Protein AF-A0A3Q0JBZ3-F1 (afdb_monomer_lite)

Secondary structure (DSSP, 8-state):
-HHHHHTSHHHHHTT-SEEEEEEETT-S-HHHHHHHHHHHHHHHHHH-TT-EEEEEEE-GGGS-GGGT--

pLDDT: mean 84.78, std 13.72, range [50.06, 97.12]

InterPro domains:
  IPR006762 Gtr1/RagA G protein [PF04670] (1-69)
  IPR006762 Gtr1/RagA G protein [PTHR11259] (1-69)
  IPR027417 P-loop containing nucleoside triphosphate hydrolase [G3DSA:3.40.50.300] (1-70)
  IPR027417 P-loop containing nucleoside triphosphate hydrolase [SSF52540] (4-67)

Foldseek 3Di:
DVVCLPPVLLVVQAPAQEAEAEAEPPDPPVVVSVVVVVSSVVSNCVHPVNHHYHYHHPPCVPPDPVPPPD

Structure (mmCIF, N/CA/C/O backbone):
data_AF-A0A3Q0JBZ3-F1
#
_entry.id   AF-A0A3Q0JBZ3-F1
#
loop_
_atom_site.group_PDB
_atom_site.id
_atom_site.type_symbol
_atom_site.label_atom_id
_atom_site.label_alt_id
_atom_site.label_comp_id
_atom_site.label_asym_id
_atom_site.label_entity_id
_atom_site.label_seq_id
_atom_site.pdbx_PDB_ins_code
_atom_site.Cartn_x
_atom_site.Cartn_y
_atom_site.Cartn_z
_atom_site.occupancy
_atom_site.B_iso_or_equiv
_atom_site.auth_seq_id
_atom_site.auth_comp_id
_atom_site.auth_asym_id
_atom_site.auth_atom_id
_atom_site.pdbx_PDB_model_num
ATOM 1 N N . MET A 1 1 ? 9.131 -0.787 11.225 1.00 52.31 1 MET A N 1
ATOM 2 C CA . MET A 1 1 ? 8.947 -0.656 9.761 1.00 52.31 1 MET A CA 1
ATOM 3 C C . MET A 1 1 ? 9.920 0.331 9.113 1.00 52.31 1 MET A C 1
ATOM 5 O O . MET A 1 1 ? 10.197 0.172 7.935 1.00 52.31 1 MET A O 1
ATOM 9 N N . GLU A 1 2 ? 10.496 1.289 9.847 1.00 53.22 2 GLU A N 1
ATOM 10 C CA . GLU A 1 2 ? 11.376 2.334 9.283 1.00 53.22 2 GLU A CA 1
ATOM 11 C C . GLU A 1 2 ? 12.633 1.816 8.554 1.00 53.22 2 GLU A C 1
ATOM 13 O O . GLU A 1 2 ? 13.020 2.381 7.535 1.00 53.22 2 GLU A O 1
ATOM 18 N N . ASN A 1 3 ? 13.223 0.696 8.990 1.00 52.09 3 ASN A N 1
ATOM 19 C CA . ASN A 1 3 ? 14.449 0.149 8.381 1.00 52.09 3 ASN A CA 1
ATOM 20 C C . ASN A 1 3 ? 14.273 -0.381 6.942 1.00 52.09 3 ASN A C 1
ATOM 22 O O . ASN A 1 3 ? 15.250 -0.462 6.198 1.00 52.09 3 ASN A O 1
ATOM 26 N N . TYR A 1 4 ? 13.048 -0.728 6.528 1.00 57.19 4 TYR A N 1
ATOM 27 C CA . TYR A 1 4 ? 12.781 -1.196 5.161 1.00 57.19 4 TYR A CA 1
ATOM 28 C C . TYR A 1 4 ? 12.885 -0.056 4.138 1.00 57.19 4 TYR A C 1
ATOM 30 O O . TYR A 1 4 ? 13.339 -0.265 3.016 1.00 57.19 4 TYR A O 1
ATOM 38 N N . PHE A 1 5 ? 12.529 1.167 4.534 1.00 58.56 5 PHE A N 1
ATOM 39 C CA . PHE A 1 5 ? 12.506 2.315 3.629 1.00 58.56 5 PHE A CA 1
ATOM 40 C C . PHE A 1 5 ? 13.852 3.019 3.473 1.00 58.56 5 PHE A C 1
ATOM 42 O O . PHE A 1 5 ? 14.035 3.740 2.496 1.00 58.56 5 PHE A O 1
ATOM 49 N N . THR A 1 6 ? 14.791 2.836 4.401 1.00 62.09 6 THR A N 1
ATOM 50 C CA . THR A 1 6 ? 16.054 3.587 4.400 1.00 62.09 6 THR A CA 1
ATOM 51 C C . THR A 1 6 ? 17.227 2.782 3.851 1.00 62.09 6 THR A C 1
ATOM 53 O O . THR A 1 6 ? 17.955 3.289 3.006 1.00 62.09 6 THR A O 1
A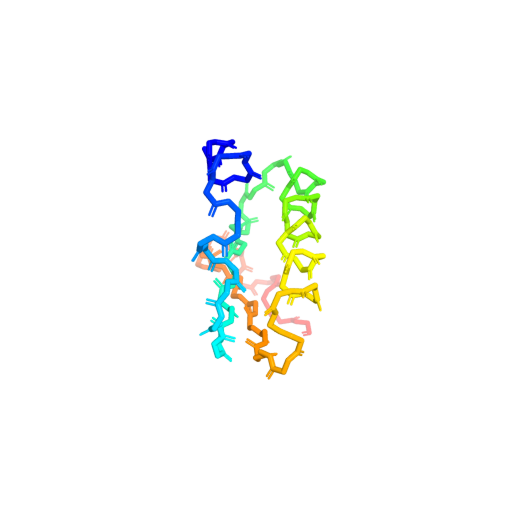TOM 56 N N . SER A 1 7 ? 17.415 1.527 4.276 1.00 58.88 7 SER A N 1
ATOM 57 C CA . SER A 1 7 ? 18.615 0.748 3.915 1.00 58.88 7 SER A CA 1
ATOM 58 C C . SER A 1 7 ? 18.384 -0.321 2.844 1.00 58.88 7 SER A C 1
ATOM 60 O O . SER A 1 7 ? 19.344 -0.784 2.235 1.00 58.88 7 SER A O 1
ATOM 62 N N . GLN A 1 8 ? 17.135 -0.740 2.614 1.00 63.84 8 GLN A N 1
ATOM 63 C CA . GLN A 1 8 ? 16.802 -1.841 1.693 1.00 63.84 8 GLN A CA 1
ATOM 64 C C . GLN A 1 8 ? 15.786 -1.455 0.613 1.00 63.84 8 GLN A C 1
ATOM 66 O O . GLN A 1 8 ? 15.325 -2.323 -0.127 1.00 63.84 8 GLN A O 1
ATOM 71 N N . ARG A 1 9 ? 15.473 -0.160 0.487 1.00 69.62 9 ARG A N 1
ATOM 72 C CA . ARG A 1 9 ? 14.444 0.364 -0.419 1.00 69.62 9 ARG A CA 1
ATOM 73 C C . ARG A 1 9 ? 14.598 -0.179 -1.842 1.00 69.62 9 ARG A C 1
ATOM 75 O O . ARG A 1 9 ? 13.674 -0.789 -2.368 1.00 69.62 9 ARG A O 1
ATOM 82 N N . ASP A 1 10 ? 15.790 -0.059 -2.416 1.00 70.94 10 ASP A N 1
ATOM 83 C CA . ASP A 1 10 ? 16.038 -0.478 -3.800 1.00 70.94 10 ASP A CA 1
ATOM 84 C C . ASP A 1 10 ? 15.913 -1.991 -4.005 1.00 70.94 10 ASP A C 1
ATOM 86 O O . ASP A 1 10 ? 15.494 -2.436 -5.068 1.00 70.94 10 ASP A O 1
ATOM 90 N N . ASN A 1 11 ? 16.242 -2.800 -2.994 1.00 79.19 11 ASN A N 1
ATOM 91 C CA . ASN A 1 11 ? 16.102 -4.254 -3.090 1.00 79.19 11 ASN A CA 1
ATOM 92 C C . ASN A 1 11 ? 14.646 -4.706 -2.942 1.00 79.19 11 ASN A C 1
ATOM 94 O O . ASN A 1 11 ? 14.263 -5.708 -3.535 1.00 79.19 11 ASN A O 1
ATOM 98 N N . ILE A 1 12 ? 13.843 -3.982 -2.163 1.00 85.00 12 ILE A N 1
ATOM 99 C CA . ILE A 1 12 ? 12.439 -4.322 -1.904 1.00 85.00 12 ILE A CA 1
ATOM 100 C C . ILE A 1 12 ? 11.554 -3.945 -3.090 1.00 85.00 12 ILE A C 1
ATOM 102 O O . ILE A 1 12 ? 10.651 -4.698 -3.438 1.00 85.00 12 ILE A O 1
ATOM 106 N N . PHE A 1 13 ? 11.802 -2.786 -3.705 1.00 87.50 13 PHE A N 1
ATOM 107 C CA . PHE A 1 13 ? 10.925 -2.235 -4.741 1.00 87.50 13 PHE A CA 1
ATOM 108 C C . PHE A 1 13 ? 11.367 -2.561 -6.177 1.00 87.50 13 PHE A C 1
ATOM 110 O O . PHE A 1 13 ? 10.703 -2.156 -7.132 1.00 87.50 13 PHE A O 1
ATOM 117 N N . ARG A 1 14 ? 12.461 -3.310 -6.363 1.00 89.12 14 ARG A N 1
ATOM 118 C CA . ARG A 1 14 ? 12.941 -3.755 -7.681 1.00 89.12 14 ARG A CA 1
ATOM 119 C C . ARG A 1 14 ? 12.276 -5.064 -8.114 1.00 89.12 14 ARG A C 1
ATOM 121 O O . ARG A 1 14 ? 12.174 -6.001 -7.329 1.00 89.12 14 ARG A O 1
ATOM 128 N N . ASN A 1 15 ? 11.912 -5.153 -9.397 1.00 91.31 15 ASN A N 1
ATOM 129 C CA . ASN A 1 15 ? 11.290 -6.329 -10.027 1.00 91.31 15 ASN A CA 1
ATOM 130 C C . ASN A 1 15 ? 9.988 -6.781 -9.345 1.00 91.31 15 ASN A C 1
ATOM 132 O O . ASN A 1 15 ? 9.672 -7.973 -9.299 1.00 91.31 15 ASN A O 1
ATOM 136 N N . VAL A 1 16 ? 9.224 -5.834 -8.808 1.00 94.12 16 VAL A N 1
ATOM 137 C CA . VAL A 1 16 ? 7.960 -6.129 -8.140 1.00 94.12 16 VAL A CA 1
ATOM 138 C C . VAL A 1 16 ? 6.852 -6.218 -9.183 1.00 94.12 16 VAL A C 1
ATOM 140 O O . VAL A 1 16 ? 6.538 -5.245 -9.862 1.00 94.12 16 VAL A O 1
ATOM 143 N N . ALA A 1 17 ? 6.222 -7.386 -9.290 1.00 94.75 17 ALA A N 1
ATOM 144 C CA . ALA A 1 17 ? 5.065 -7.576 -10.165 1.00 94.75 17 ALA A CA 1
ATOM 145 C C . ALA A 1 17 ? 3.754 -7.101 -9.516 1.00 94.75 17 ALA A C 1
ATOM 147 O O . ALA A 1 17 ? 2.848 -6.636 -10.208 1.00 94.75 17 ALA A O 1
ATOM 148 N N . VAL A 1 18 ? 3.635 -7.242 -8.190 1.00 95.62 18 VAL A N 1
ATOM 149 C CA . VAL A 1 18 ? 2.415 -6.929 -7.438 1.00 95.62 18 VAL A CA 1
ATOM 150 C C . VAL A 1 18 ? 2.762 -6.344 -6.068 1.00 95.62 18 VAL A C 1
ATOM 152 O O . VAL A 1 18 ? 3.549 -6.937 -5.333 1.00 95.62 18 VAL A O 1
ATOM 155 N N . LEU A 1 19 ? 2.131 -5.225 -5.708 1.00 95.25 19 LEU A N 1
ATOM 156 C CA . LEU A 1 19 ? 2.085 -4.682 -4.351 1.00 95.25 19 LEU A CA 1
ATOM 157 C C . LEU A 1 19 ? 0.721 -5.012 -3.732 1.00 95.25 19 LEU A C 1
ATOM 159 O O . LEU A 1 19 ? -0.312 -4.663 -4.300 1.00 95.25 19 LEU A O 1
ATOM 163 N N . ILE A 1 20 ? 0.716 -5.640 -2.556 1.00 95.94 20 ILE A N 1
ATOM 164 C CA . ILE A 1 20 ? -0.491 -5.834 -1.743 1.00 95.94 20 ILE A CA 1
ATOM 165 C C . ILE A 1 20 ? -0.303 -5.034 -0.457 1.00 95.94 20 ILE A C 1
ATOM 167 O O . ILE A 1 20 ? 0.527 -5.398 0.375 1.00 95.94 20 ILE A O 1
ATOM 171 N N . TYR A 1 21 ? -1.050 -3.942 -0.307 1.00 95.50 21 TYR A N 1
ATOM 172 C CA . TYR A 1 21 ? -1.026 -3.113 0.894 1.00 95.50 21 TYR A CA 1
ATOM 173 C C . TYR A 1 21 ? -2.259 -3.391 1.748 1.00 95.50 21 TYR A C 1
ATOM 175 O O . TYR A 1 21 ? -3.374 -3.472 1.234 1.00 95.50 21 TYR A O 1
ATOM 183 N N . VAL A 1 22 ? -2.065 -3.549 3.053 1.00 95.19 22 VAL A N 1
ATOM 184 C CA . VAL A 1 22 ? -3.132 -3.913 3.985 1.00 95.19 22 VAL A CA 1
ATOM 185 C C . VAL A 1 22 ? -3.352 -2.762 4.956 1.00 95.19 22 VAL A C 1
ATOM 187 O O . VA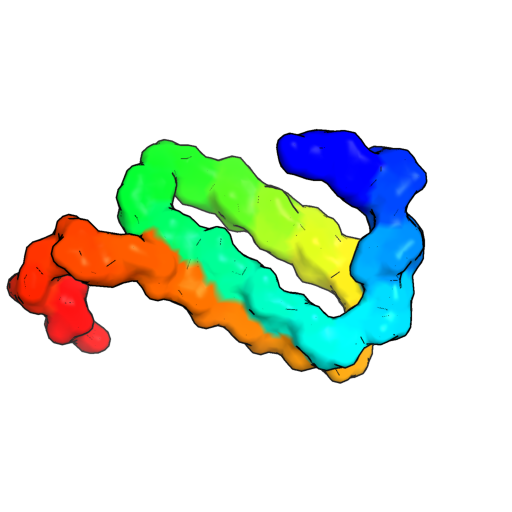L A 1 22 ? -2.439 -2.400 5.691 1.00 95.19 22 VAL A O 1
ATOM 190 N N . PHE A 1 23 ? -4.558 -2.203 4.957 1.00 94.75 23 PHE A N 1
ATOM 191 C CA . PHE A 1 23 ? -5.000 -1.219 5.939 1.00 94.75 23 PHE A CA 1
ATOM 192 C C . PHE A 1 23 ? -5.766 -1.919 7.056 1.00 94.75 23 PHE A C 1
ATOM 194 O O . PHE A 1 23 ? -6.611 -2.770 6.790 1.00 94.75 23 PHE A O 1
ATOM 201 N N . ASP A 1 24 ? -5.488 -1.552 8.301 1.00 91.94 24 ASP A N 1
ATOM 202 C CA . ASP A 1 24 ? -6.271 -1.990 9.453 1.00 91.94 24 ASP A CA 1
ATOM 203 C C . ASP A 1 24 ? -7.449 -1.028 9.653 1.00 91.94 24 ASP A C 1
ATOM 205 O O . ASP A 1 24 ? -7.240 0.178 9.794 1.00 91.94 24 ASP A O 1
ATOM 209 N N . VAL A 1 25 ? -8.682 -1.540 9.659 1.00 90.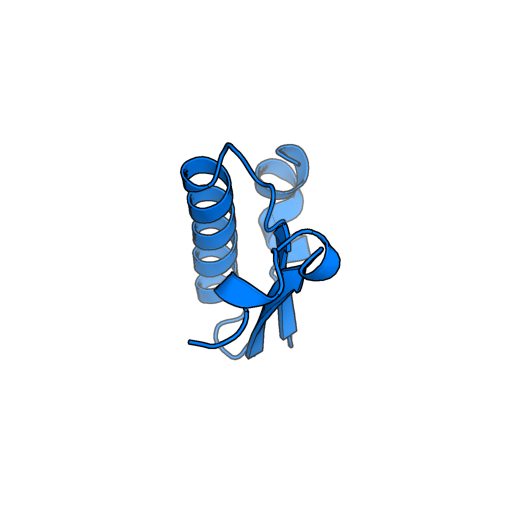38 25 VAL A 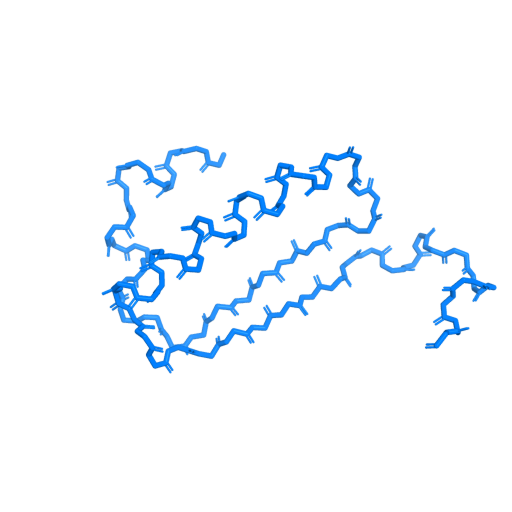N 1
ATOM 210 C CA . VAL A 1 25 ? -9.877 -0.698 9.826 1.00 90.38 25 VAL A CA 1
ATOM 211 C C . VAL A 1 25 ? -9.953 -0.028 11.202 1.00 90.38 25 VAL A C 1
ATOM 213 O O . VAL A 1 25 ? -10.599 1.006 11.347 1.00 90.38 25 VAL A O 1
ATOM 216 N N . GLU A 1 26 ? -9.269 -0.578 12.207 1.00 90.94 26 GLU A N 1
ATOM 217 C CA . GLU A 1 26 ? -9.181 0.021 13.541 1.00 90.94 26 GLU A CA 1
ATOM 218 C C . GLU A 1 26 ? -8.011 1.000 13.695 1.00 90.94 26 GLU A C 1
ATOM 220 O O . GL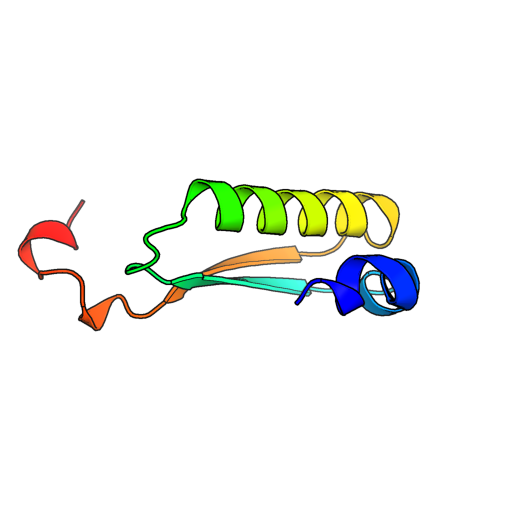U A 1 26 ? -7.769 1.505 14.799 1.00 90.94 26 GLU A O 1
ATOM 225 N N . SER A 1 27 ? -7.254 1.266 12.624 1.00 90.56 27 SER A N 1
ATOM 226 C CA . SER A 1 27 ? -6.114 2.171 12.711 1.00 90.56 27 SER A CA 1
ATOM 227 C C . SER A 1 27 ? -6.549 3.556 13.186 1.00 90.56 27 SER A C 1
ATOM 229 O O . SER A 1 27 ? -7.389 4.227 12.586 1.00 90.56 27 SER A O 1
ATOM 231 N N . ARG A 1 28 ? -5.937 4.000 14.287 1.00 91.00 28 ARG A N 1
ATOM 232 C CA . ARG A 1 28 ? -6.133 5.343 14.853 1.00 91.00 28 ARG A CA 1
ATOM 233 C C . ARG A 1 28 ? -5.168 6.371 14.267 1.00 91.00 28 ARG A C 1
ATOM 235 O O . ARG A 1 28 ? -5.304 7.554 14.556 1.00 91.00 28 ARG A O 1
ATOM 242 N N . GLU A 1 29 ? -4.195 5.927 13.473 1.00 93.38 29 GLU A N 1
ATOM 243 C CA . GLU A 1 29 ? -3.151 6.762 12.874 1.00 93.38 29 GLU A CA 1
ATOM 244 C C . GLU A 1 29 ? -3.266 6.763 11.339 1.00 93.38 29 GLU A C 1
ATOM 246 O O . GLU A 1 29 ? -2.272 6.608 10.631 1.00 93.38 29 GLU A O 1
ATOM 251 N N . LEU A 1 30 ? -4.482 6.951 10.813 1.00 88.69 30 LEU A N 1
ATOM 252 C CA . LEU A 1 30 ? -4.766 6.861 9.375 1.00 88.69 30 LEU A CA 1
ATOM 253 C C . LEU A 1 30 ? -3.842 7.742 8.516 1.00 88.69 30 LEU A C 1
ATOM 255 O O . LEU A 1 30 ? -3.347 7.289 7.488 1.00 88.69 30 LEU A O 1
ATOM 259 N N . ASP A 1 31 ? -3.552 8.971 8.950 1.00 92.50 31 ASP A N 1
ATOM 260 C CA . ASP A 1 31 ? -2.649 9.877 8.225 1.00 92.50 31 ASP A CA 1
ATOM 261 C C . ASP A 1 31 ? -1.233 9.300 8.090 1.00 92.50 31 ASP A C 1
ATOM 263 O O . ASP A 1 31 ? -0.582 9.443 7.053 1.00 92.50 31 ASP A O 1
ATOM 267 N N . ARG A 1 32 ? -0.754 8.609 9.131 1.00 91.88 32 ARG A N 1
ATOM 268 C CA . ARG A 1 32 ? 0.553 7.952 9.117 1.00 91.88 32 ARG A CA 1
ATOM 269 C C . ARG A 1 32 ? 0.536 6.757 8.167 1.00 91.88 32 ARG A C 1
ATOM 271 O O . ARG A 1 32 ? 1.471 6.597 7.384 1.00 91.88 32 ARG A O 1
ATOM 278 N N . ASP A 1 33 ? -0.525 5.957 8.196 1.00 91.44 33 ASP A N 1
ATOM 279 C CA . ASP A 1 33 ? -0.677 4.808 7.300 1.00 91.44 33 ASP A CA 1
ATOM 280 C C . ASP A 1 33 ? -0.742 5.235 5.831 1.00 91.44 33 ASP A C 1
ATOM 282 O O . ASP A 1 33 ? -0.109 4.612 4.976 1.00 91.44 33 ASP A O 1
ATOM 286 N N . LEU A 1 34 ? -1.448 6.332 5.539 1.00 92.81 34 LEU A N 1
ATOM 287 C CA . LEU A 1 34 ? -1.495 6.936 4.209 1.00 92.81 34 LEU A CA 1
ATOM 288 C C . LEU A 1 34 ? -0.126 7.464 3.778 1.00 92.81 34 LEU A C 1
ATOM 290 O O . LEU A 1 34 ? 0.277 7.249 2.635 1.00 92.81 34 LEU A O 1
ATOM 294 N N . HIS A 1 35 ? 0.621 8.097 4.684 1.00 94.06 35 HIS A N 1
ATOM 295 C CA . HIS A 1 35 ? 1.971 8.568 4.387 1.00 94.06 35 HIS A CA 1
ATOM 296 C C . HIS A 1 35 ? 2.929 7.411 4.051 1.00 94.06 35 HIS A C 1
ATOM 298 O O . HIS A 1 35 ? 3.717 7.498 3.101 1.00 94.06 35 HIS A O 1
ATOM 304 N N . TYR A 1 36 ? 2.837 6.293 4.777 1.00 91.44 36 TYR A N 1
ATOM 305 C CA . TYR A 1 36 ? 3.606 5.086 4.464 1.00 91.44 36 TYR A CA 1
ATOM 306 C C . TYR A 1 36 ? 3.182 4.454 3.140 1.00 91.44 36 TYR A C 1
ATOM 308 O O . TYR A 1 36 ? 4.042 4.094 2.332 1.00 91.44 36 TYR A O 1
ATOM 316 N N . TYR A 1 37 ? 1.877 4.363 2.886 1.00 94.56 37 TYR A N 1
ATOM 317 C CA . TYR A 1 37 ? 1.355 3.862 1.621 1.00 94.56 37 TYR A CA 1
ATOM 318 C C . TYR A 1 37 ? 1.858 4.696 0.437 1.00 94.56 37 TYR A C 1
ATOM 320 O O . TYR A 1 37 ? 2.385 4.144 -0.530 1.00 94.56 37 TYR A O 1
ATOM 328 N N . GLN A 1 38 ? 1.804 6.024 0.541 1.00 93.94 38 GLN A N 1
ATOM 329 C CA . GLN A 1 38 ? 2.333 6.925 -0.480 1.00 93.94 38 GLN A CA 1
ATOM 330 C C . GLN A 1 38 ? 3.843 6.731 -0.686 1.00 93.94 38 GLN A C 1
ATOM 332 O O . GLN A 1 38 ? 4.302 6.619 -1.822 1.00 93.94 38 GLN A O 1
ATOM 337 N N . SER A 1 39 ? 4.612 6.585 0.396 1.00 92.06 39 SER A N 1
ATOM 338 C CA . SER A 1 39 ? 6.057 6.326 0.324 1.00 92.06 39 SER A CA 1
ATOM 339 C C . SER A 1 39 ? 6.402 5.005 -0.382 1.00 92.06 39 SER A C 1
ATOM 341 O O . SER A 1 39 ? 7.447 4.913 -1.039 1.00 92.06 39 SER A O 1
ATOM 343 N N . CYS A 1 40 ? 5.549 3.980 -0.247 1.00 92.31 40 CYS A N 1
ATOM 344 C CA . CYS A 1 40 ? 5.631 2.730 -1.010 1.00 92.31 40 CYS A CA 1
ATOM 345 C C . CYS A 1 40 ? 5.332 2.961 -2.491 1.00 92.31 40 CYS A C 1
ATOM 347 O O . CYS A 1 40 ? 6.084 2.491 -3.340 1.00 92.31 40 CYS A O 1
ATOM 349 N N . LEU A 1 41 ? 4.253 3.683 -2.805 1.00 93.00 41 LEU A N 1
ATOM 350 C CA . LEU A 1 41 ? 3.857 3.962 -4.185 1.00 93.00 41 LEU A CA 1
ATOM 351 C C . LEU A 1 41 ? 4.922 4.753 -4.944 1.00 93.00 41 LEU A C 1
ATOM 353 O O . LEU A 1 41 ? 5.229 4.414 -6.080 1.00 93.00 41 LEU A O 1
ATOM 357 N N . GLU A 1 42 ? 5.524 5.763 -4.319 1.00 92.56 42 GLU A N 1
ATOM 358 C CA . GLU A 1 42 ? 6.604 6.546 -4.928 1.00 92.56 42 GLU A CA 1
ATOM 359 C C . GLU A 1 42 ? 7.827 5.673 -5.238 1.00 92.56 42 GLU A C 1
ATOM 361 O O . GLU A 1 42 ? 8.403 5.750 -6.325 1.00 92.56 42 GLU A O 1
ATOM 366 N N . ALA A 1 43 ? 8.197 4.782 -4.313 1.00 90.38 43 ALA A N 1
ATOM 367 C CA . ALA A 1 43 ? 9.304 3.856 -4.523 1.00 90.38 43 ALA A CA 1
ATOM 368 C C . ALA A 1 43 ? 8.992 2.816 -5.614 1.00 90.38 43 ALA A C 1
ATOM 370 O O . ALA A 1 43 ? 9.864 2.498 -6.425 1.00 90.38 43 ALA A O 1
ATOM 371 N N . MET A 1 44 ? 7.752 2.326 -5.661 1.00 91.81 44 MET A N 1
ATOM 372 C CA . MET A 1 44 ? 7.255 1.423 -6.699 1.00 91.81 44 MET A CA 1
ATOM 373 C C . MET A 1 44 ? 7.230 2.089 -8.072 1.00 91.81 44 MET A C 1
ATOM 375 O O . MET A 1 44 ? 7.695 1.493 -9.035 1.00 91.81 44 MET A O 1
ATOM 379 N N . LEU A 1 45 ? 6.767 3.335 -8.166 1.00 91.31 45 LEU A N 1
ATOM 380 C CA . LEU A 1 45 ? 6.736 4.090 -9.416 1.00 91.31 45 LEU A CA 1
ATOM 381 C C . LEU A 1 45 ? 8.145 4.285 -9.993 1.00 91.31 45 LEU A C 1
ATOM 383 O O . LEU A 1 45 ? 8.327 4.216 -11.205 1.00 91.31 45 LEU A O 1
ATOM 387 N N . HIS A 1 46 ? 9.143 4.497 -9.130 1.00 90.00 46 HIS A N 1
ATOM 388 C CA . HIS A 1 46 ? 10.531 4.659 -9.558 1.00 90.00 46 HIS A CA 1
ATOM 389 C C . HIS A 1 46 ? 11.195 3.339 -9.984 1.00 90.00 46 HIS A C 1
ATOM 391 O O . HIS A 1 46 ? 11.972 3.325 -10.935 1.00 90.00 46 HIS A O 1
ATOM 397 N N . ASN A 1 47 ? 10.915 2.235 -9.283 1.00 89.88 47 ASN A N 1
ATOM 398 C CA . ASN A 1 47 ? 11.666 0.983 -9.441 1.00 89.88 47 ASN A CA 1
ATOM 399 C C . ASN A 1 47 ? 10.935 -0.113 -10.237 1.00 89.88 47 ASN A C 1
ATOM 401 O O . ASN A 1 47 ? 11.594 -0.975 -10.815 1.00 89.88 47 ASN A O 1
ATOM 405 N N . SER A 1 48 ? 9.600 -0.108 -10.243 1.00 93.44 48 SER A N 1
ATOM 406 C CA . SER A 1 48 ? 8.731 -1.124 -10.861 1.00 93.44 48 SER A CA 1
ATOM 407 C C . SER A 1 48 ? 7.382 -0.508 -11.308 1.00 93.44 48 SER A C 1
ATOM 409 O O . SER A 1 48 ? 6.331 -0.851 -10.755 1.00 93.44 48 SER A O 1
ATOM 411 N N . PRO A 1 49 ? 7.371 0.409 -12.297 1.00 93.06 49 PRO A N 1
ATOM 412 C CA . PRO A 1 49 ? 6.173 1.167 -12.685 1.00 93.06 49 PRO A CA 1
ATOM 413 C C . PRO A 1 49 ? 5.024 0.299 -13.223 1.00 93.06 49 PRO A C 1
ATOM 415 O O . PRO A 1 49 ? 3.865 0.671 -13.072 1.00 93.06 49 PRO A O 1
ATOM 418 N N . ASP A 1 50 ? 5.324 -0.872 -13.792 1.00 93.88 50 ASP A N 1
ATOM 419 C CA . ASP A 1 50 ? 4.325 -1.794 -14.360 1.00 93.88 50 ASP A CA 1
ATOM 420 C C . ASP A 1 50 ? 3.670 -2.720 -13.320 1.00 93.88 50 ASP A C 1
ATOM 422 O O . ASP A 1 50 ? 2.887 -3.616 -13.652 1.00 93.88 50 ASP A O 1
ATOM 426 N N . SER A 1 51 ? 4.020 -2.548 -12.047 1.00 95.62 51 SER A N 1
ATOM 427 C CA . SER A 1 51 ? 3.461 -3.344 -10.962 1.00 95.62 51 SER A CA 1
ATOM 428 C C . SER A 1 51 ? 1.952 -3.145 -10.800 1.00 95.62 51 SER A C 1
ATOM 430 O O . SER A 1 51 ? 1.406 -2.056 -10.984 1.00 95.62 51 SER A O 1
ATOM 432 N N . LYS A 1 52 ? 1.254 -4.205 -10.390 1.00 96.19 52 LYS A N 1
ATOM 433 C CA . LYS A 1 52 ? -0.166 -4.130 -10.030 1.00 96.19 52 LYS A CA 1
ATOM 434 C C . LYS A 1 52 ? -0.307 -3.823 -8.547 1.00 96.19 52 LYS A C 1
ATOM 436 O O . LYS A 1 52 ? 0.301 -4.502 -7.725 1.00 96.19 52 LYS A O 1
ATOM 441 N N . VAL A 1 53 ? -1.140 -2.853 -8.195 1.00 95.69 53 VAL A N 1
ATOM 442 C CA . VAL A 1 53 ? -1.377 -2.475 -6.798 1.00 95.69 53 VAL A CA 1
ATOM 443 C C . VAL A 1 53 ? -2.748 -2.966 -6.347 1.00 95.69 53 VAL A C 1
ATOM 445 O O . VAL A 1 53 ? -3.747 -2.734 -7.024 1.00 95.69 53 VAL A O 1
ATOM 448 N N . PHE A 1 54 ? -2.793 -3.625 -5.191 1.00 97.12 54 PHE A N 1
ATOM 449 C CA . PHE A 1 54 ? -4.012 -4.040 -4.506 1.00 97.12 54 PHE A CA 1
ATOM 450 C C . PHE A 1 54 ? -4.009 -3.493 -3.081 1.00 97.12 54 PHE A C 1
ATOM 452 O O . PHE A 1 54 ? -3.007 -3.601 -2.374 1.00 97.12 54 PHE A O 1
ATOM 459 N N . CYS A 1 55 ? -5.151 -2.963 -2.649 1.00 95.81 55 CYS A N 1
ATOM 460 C CA . CYS A 1 55 ? -5.370 -2.520 -1.277 1.00 95.81 55 CYS A CA 1
ATOM 461 C C . CYS A 1 55 ? -6.415 -3.417 -0.619 1.00 95.81 55 CYS A C 1
ATOM 463 O O . CYS A 1 55 ? -7.497 -3.618 -1.169 1.00 95.81 55 CYS A O 1
ATOM 465 N N . LEU A 1 56 ? -6.093 -3.942 0.559 1.00 95.81 56 LEU A N 1
ATOM 466 C CA . LEU A 1 56 ? -7.000 -4.742 1.371 1.00 95.81 56 LEU A CA 1
ATOM 467 C C . LEU A 1 56 ? -7.346 -3.962 2.634 1.00 95.81 56 LEU A C 1
ATOM 469 O O . LEU A 1 56 ? -6.450 -3.571 3.376 1.00 95.81 56 LEU A O 1
ATOM 473 N N . ILE A 1 57 ? -8.637 -3.771 2.893 1.00 93.25 57 ILE A N 1
ATOM 474 C CA . ILE A 1 57 ? -9.108 -3.316 4.202 1.00 93.25 57 ILE A CA 1
ATOM 475 C C . ILE A 1 57 ? -9.298 -4.562 5.062 1.00 93.25 57 ILE A C 1
ATOM 477 O O . ILE A 1 57 ? -10.132 -5.420 4.769 1.00 93.25 57 ILE A O 1
ATOM 481 N N . HIS A 1 58 ? -8.466 -4.698 6.083 1.00 92.12 58 HIS A N 1
ATOM 482 C CA . HIS A 1 58 ? -8.421 -5.852 6.964 1.00 92.12 58 HIS A CA 1
ATOM 483 C C . HIS A 1 58 ? -9.116 -5.572 8.296 1.00 92.12 58 HIS A C 1
ATOM 485 O O . HIS A 1 58 ? -9.373 -4.423 8.650 1.00 92.12 58 HIS A O 1
ATOM 491 N N . LYS A 1 59 ? -9.431 -6.654 9.017 1.00 91.38 59 LYS A N 1
ATOM 492 C CA . LYS A 1 59 ? -10.250 -6.655 10.237 1.00 91.38 59 LYS A CA 1
ATOM 493 C C . LYS A 1 59 ? -11.649 -6.057 10.068 1.00 91.38 59 LYS A C 1
ATOM 495 O O . LYS A 1 59 ? -12.216 -5.484 10.993 1.00 91.38 59 LYS A O 1
ATOM 500 N N . ILE A 1 60 ? -12.232 -6.205 8.875 1.00 89.19 60 ILE A N 1
ATOM 501 C CA . ILE A 1 60 ? -13.585 -5.714 8.574 1.00 89.19 60 ILE A CA 1
ATOM 502 C C . ILE A 1 60 ? -14.643 -6.293 9.531 1.00 89.19 60 ILE A C 1
ATOM 504 O O . ILE A 1 60 ? -15.695 -5.686 9.724 1.00 89.19 60 ILE A O 1
ATOM 508 N N . ASP A 1 61 ? -14.356 -7.437 10.162 1.00 87.44 61 ASP A N 1
ATOM 509 C CA . ASP A 1 61 ? -15.178 -8.062 11.197 1.00 87.44 61 ASP A CA 1
ATOM 510 C C . ASP A 1 61 ? -15.441 -7.150 12.412 1.00 87.44 61 ASP A C 1
ATOM 512 O O . ASP A 1 61 ? -16.469 -7.306 13.070 1.00 87.44 61 ASP A O 1
ATOM 516 N N . LEU A 1 62 ? -14.586 -6.153 12.652 1.00 87.31 62 LEU A N 1
ATOM 517 C CA . LEU A 1 62 ? -14.713 -5.180 13.743 1.00 87.31 62 LEU A CA 1
ATOM 518 C C . LEU A 1 62 ? -15.607 -3.982 13.386 1.00 87.31 62 LEU A C 1
ATOM 520 O O . LEU A 1 62 ? -16.030 -3.233 14.265 1.00 87.31 62 LEU A O 1
ATOM 524 N N . VAL A 1 63 ? -15.957 -3.817 12.107 1.00 83.44 63 VAL A N 1
ATOM 525 C CA . VAL A 1 63 ? -16.946 -2.826 11.662 1.00 83.44 63 VAL A CA 1
ATOM 526 C C . VAL A 1 63 ? -18.343 -3.354 11.971 1.00 83.44 63 VAL A C 1
ATOM 528 O O . VAL A 1 63 ? -18.669 -4.475 11.582 1.00 83.44 63 VAL A O 1
ATOM 531 N N . HIS A 1 64 ? -19.191 -2.560 12.627 1.00 80.38 64 HIS A N 1
ATOM 532 C CA . HIS A 1 64 ? -20.591 -2.931 12.851 1.00 80.38 64 HIS A CA 1
ATOM 533 C C . HIS A 1 64 ? -21.326 -3.148 11.517 1.00 80.38 64 HIS A C 1
ATOM 53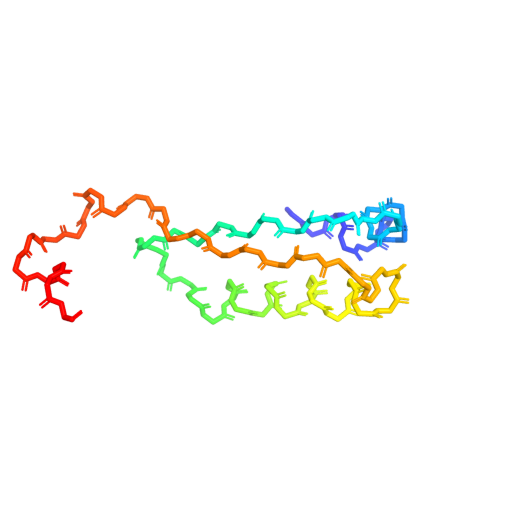5 O O . HIS A 1 64 ? -21.162 -2.361 10.591 1.00 80.38 64 HIS A O 1
ATOM 541 N N . GLU A 1 65 ? -22.178 -4.176 11.424 1.00 72.69 65 GLU A N 1
ATOM 542 C CA . GLU A 1 65 ? -22.895 -4.539 10.182 1.00 72.69 65 GLU A CA 1
ATOM 543 C C . GLU A 1 65 ? -23.665 -3.363 9.559 1.00 72.69 65 GLU A C 1
ATOM 545 O O . GLU A 1 65 ? -23.599 -3.162 8.353 1.00 72.69 65 GLU A O 1
ATOM 550 N N . ASN A 1 66 ? -24.260 -2.493 10.382 1.00 70.75 66 ASN A N 1
ATOM 551 C CA . ASN A 1 66 ? -24.974 -1.288 9.934 1.00 70.75 66 ASN A CA 1
ATOM 552 C C . ASN A 1 66 ? -24.086 -0.240 9.229 1.00 70.75 66 ASN A C 1
ATOM 554 O O . ASN A 1 66 ? -24.602 0.753 8.727 1.00 70.75 66 ASN A O 1
ATOM 558 N N . GLN A 1 67 ? -22.764 -0.408 9.256 1.00 64.81 67 GLN A N 1
ATOM 559 C CA . GLN A 1 67 ? -21.783 0.452 8.590 1.00 64.81 67 GLN A CA 1
ATOM 560 C C . GLN A 1 67 ? -21.091 -0.251 7.410 1.00 64.81 67 GLN A C 1
ATOM 562 O O . GLN A 1 67 ? -20.276 0.378 6.740 1.00 64.81 67 GLN A O 1
ATOM 567 N N . ARG A 1 68 ? -21.376 -1.542 7.163 1.00 62.44 68 ARG A N 1
ATOM 568 C CA . ARG A 1 68 ? -20.760 -2.321 6.072 1.00 62.44 68 ARG A CA 1
ATOM 569 C C . ARG A 1 68 ? -21.474 -2.154 4.726 1.00 62.44 68 ARG A C 1
ATOM 571 O O . ARG A 1 68 ? -20.831 -2.354 3.702 1.00 62.44 68 ARG A O 1
ATOM 578 N N . ASP A 1 69 ? -22.750 -1.768 4.732 1.00 58.03 69 ASP A N 1
ATOM 579 C CA . ASP A 1 69 ? -23.560 -1.553 3.527 1.00 58.03 69 ASP A CA 1
ATOM 580 C C . ASP A 1 69 ? -23.577 -0.063 3.134 1.00 58.03 69 ASP A C 1
ATOM 582 O O . ASP A 1 69 ? -24.438 0.700 3.581 1.00 58.03 69 ASP A O 1
ATOM 586 N N . VAL A 1 70 ? -22.618 0.361 2.304 1.00 50.06 70 VAL A N 1
ATOM 587 C CA . VAL A 1 70 ? -22.655 1.640 1.564 1.00 50.06 70 VAL A CA 1
ATOM 588 C C . VAL A 1 70 ? -22.333 1.382 0.101 1.00 50.06 70 VAL A C 1
ATOM 590 O O . VAL A 1 70 ? -21.339 0.668 -0.158 1.00 50.06 70 VAL A O 1
#

Organism: Diaphorina citri (NCBI:txid121845)

Radius of gyration: 14.43 Å; chains: 1; bounding box: 44×18×29 Å

Sequence (70 aa):
MENYFTSQRDNIFRNVAVLIYVFDVESRELDRDLHYYQSCLEAMLHNSPDSKVFCLIHKIDLVHENQRDV